Protein AF-A0AAN7VLR3-F1 (afdb_monomer)

pLDDT: mean 74.54, std 15.5, range [41.38, 94.88]

InterPro domains:
  IPR036201 Pacifastin domain superfamily [SSF57283] (24-54)

Nearest PDB structures (foldseek):
  5nui-assembly1_B  TM=3.224E-01  e=3.623E+00  Simian immunodeficiency virus
  1p32-assembly1_B  TM=3.572E-01  e=5.019E+00  Homo sapiens
  6owt-assembly1_N  TM=2.308E-01  e=4.406E+00  Cercocebus atys

Sequence (84 aa):
MSSLVVFIVSLYFAFFIQFSKATICAPLSSFKIDCDDCQCSEDGTQYSCQVGVCGLATVERRLSERRLTESPIIRIGPKRNIKN

Structure (mmCIF, N/CA/C/O backbone):
data_AF-A0AAN7VLR3-F1
#
_entry.id   AF-A0AAN7VLR3-F1
#
loop_
_atom_site.group_PDB
_atom_site.id
_atom_site.type_symbol
_atom_site.label_atom_id
_atom_site.label_alt_id
_atom_site.label_comp_id
_atom_site.label_asym_id
_atom_site.label_entity_id
_atom_site.label_seq_id
_atom_site.pdbx_PDB_ins_code
_atom_site.Cartn_x
_atom_site.Cartn_y
_atom_site.Cartn_z
_atom_site.occupancy
_atom_site.B_iso_or_equiv
_atom_site.auth_seq_id
_atom_site.auth_comp_id
_atom_site.auth_asym_id
_atom_site.auth_atom_id
_atom_site.pdbx_PDB_model_num
ATOM 1 N N . MET A 1 1 ? -27.859 -4.720 38.731 1.00 60.59 1 MET A N 1
ATOM 2 C CA . MET A 1 1 ? -27.821 -5.450 37.441 1.00 60.59 1 MET A CA 1
ATOM 3 C C . MET A 1 1 ? -27.733 -4.476 36.264 1.00 60.59 1 MET A C 1
ATOM 5 O O . MET A 1 1 ? -26.898 -4.675 35.399 1.00 60.59 1 MET A O 1
ATOM 9 N N . SER A 1 2 ? -28.482 -3.367 36.284 1.00 73.94 2 SER A N 1
ATOM 10 C CA . SER A 1 2 ? -28.541 -2.376 35.195 1.00 73.94 2 SER A CA 1
ATOM 11 C C . SER A 1 2 ? -27.255 -1.567 34.959 1.00 73.94 2 SER A C 1
ATOM 13 O O . SER A 1 2 ? -26.894 -1.339 33.812 1.00 73.94 2 SER A O 1
ATOM 15 N N . SER A 1 3 ? -26.515 -1.178 36.006 1.00 81.88 3 SER A N 1
ATOM 16 C CA . SER A 1 3 ? -25.300 -0.356 35.842 1.00 81.88 3 SER A CA 1
ATOM 17 C C . SER A 1 3 ? -24.157 -1.103 35.149 1.00 81.88 3 SER A C 1
ATOM 19 O O . SER A 1 3 ? -23.483 -0.532 34.303 1.00 81.88 3 SER A O 1
ATOM 21 N N . LEU A 1 4 ? -23.975 -2.395 35.448 1.00 84.06 4 LEU A N 1
ATOM 22 C CA . LEU A 1 4 ? -22.956 -3.244 34.813 1.00 84.06 4 LEU A CA 1
ATOM 23 C C . LEU A 1 4 ? -23.196 -3.402 33.309 1.00 84.06 4 LEU A C 1
ATOM 25 O O . LEU A 1 4 ? -22.250 -3.351 32.531 1.00 84.06 4 LEU A O 1
ATOM 29 N N . VAL A 1 5 ? -24.459 -3.531 32.897 1.00 84.50 5 VAL A N 1
ATOM 30 C CA . VAL A 1 5 ? -24.832 -3.634 31.479 1.00 84.50 5 VAL A CA 1
ATOM 31 C C . VAL A 1 5 ? -24.478 -2.346 30.733 1.00 84.50 5 VAL A C 1
ATOM 33 O O . VAL A 1 5 ? -23.932 -2.412 29.638 1.00 84.50 5 VAL A O 1
ATOM 36 N N . VAL A 1 6 ? -24.700 -1.180 31.346 1.00 83.44 6 VAL A N 1
ATOM 37 C CA . VAL A 1 6 ? -24.339 0.119 30.753 1.00 83.44 6 VAL A CA 1
ATOM 38 C C . VAL A 1 6 ? -22.824 0.250 30.574 1.00 83.44 6 VAL A C 1
ATOM 40 O O . VAL A 1 6 ? -22.375 0.623 29.494 1.00 83.44 6 VAL A O 1
ATOM 43 N N . PHE A 1 7 ? -22.026 -0.129 31.579 1.00 84.69 7 PHE A N 1
ATOM 44 C CA . PHE A 1 7 ? -20.562 -0.116 31.460 1.00 84.69 7 PHE A CA 1
ATOM 45 C C . PHE A 1 7 ? -20.061 -1.056 30.361 1.00 84.69 7 PHE A C 1
ATOM 47 O O . PHE A 1 7 ? -19.209 -0.667 29.567 1.00 84.69 7 PHE A O 1
ATOM 54 N N . ILE A 1 8 ? -20.614 -2.267 30.277 1.00 86.88 8 ILE A N 1
ATOM 55 C CA . ILE A 1 8 ? -20.246 -3.242 29.246 1.00 86.88 8 ILE A CA 1
ATOM 56 C C . ILE A 1 8 ? -20.572 -2.684 27.856 1.00 86.88 8 ILE A C 1
ATOM 58 O O . ILE A 1 8 ? -19.702 -2.664 26.989 1.00 86.88 8 ILE A O 1
ATOM 62 N N . VAL A 1 9 ? -21.781 -2.159 27.650 1.00 87.12 9 VAL A N 1
ATOM 63 C CA . VAL A 1 9 ? -22.192 -1.585 26.361 1.00 87.12 9 VAL A CA 1
ATOM 64 C C . VAL A 1 9 ? -21.306 -0.400 25.975 1.00 87.12 9 VAL A C 1
ATOM 66 O O . VAL A 1 9 ? -20.858 -0.350 24.835 1.00 87.12 9 VAL A O 1
ATOM 69 N N . SER A 1 10 ? -20.971 0.504 26.901 1.00 84.06 10 SER A N 1
ATOM 70 C CA . SER A 1 10 ? -20.068 1.632 26.623 1.00 84.06 10 SER A CA 1
ATOM 71 C C . SER A 1 10 ? -18.646 1.201 26.256 1.00 84.06 10 SER A C 1
ATOM 73 O O . SER A 1 10 ? -18.047 1.806 25.368 1.00 84.06 10 SER A O 1
ATOM 75 N N . LEU A 1 11 ? -18.108 0.155 26.890 1.00 83.00 11 LEU A N 1
ATOM 76 C CA . LEU A 1 11 ? -16.777 -0.374 26.572 1.00 83.00 11 LEU A CA 1
ATOM 77 C C . LEU A 1 11 ? -16.749 -1.047 25.198 1.00 83.00 11 LEU A C 1
ATOM 79 O O . LEU A 1 11 ? -15.829 -0.807 24.419 1.00 83.00 11 LEU A O 1
ATOM 83 N N . TYR A 1 12 ? -17.781 -1.826 24.867 1.00 81.75 12 TYR A N 1
ATOM 84 C CA . TYR A 1 12 ? -17.925 -2.397 23.529 1.00 81.75 12 TYR A CA 1
ATOM 85 C C . TYR A 1 12 ? -18.092 -1.303 22.474 1.00 81.75 12 TYR A C 1
ATOM 87 O O . TYR A 1 12 ? -17.407 -1.329 21.456 1.00 81.75 12 TYR A O 1
ATOM 95 N N . PHE A 1 13 ? -18.944 -0.307 22.722 1.00 75.81 13 PHE A N 1
ATOM 96 C CA . PHE A 1 13 ? -19.168 0.787 21.778 1.00 75.81 13 PHE A CA 1
ATOM 97 C C . PHE A 1 13 ? -17.878 1.575 21.520 1.00 75.81 13 PHE A C 1
ATOM 99 O O . PHE A 1 13 ? -17.530 1.810 20.369 1.00 75.81 13 PHE A O 1
ATOM 106 N N . ALA A 1 14 ? -17.107 1.901 22.563 1.00 72.38 14 ALA A N 1
ATOM 107 C CA . ALA A 1 14 ? -15.810 2.564 22.417 1.00 72.38 14 ALA A CA 1
ATOM 108 C C . ALA A 1 14 ? -14.784 1.711 21.645 1.00 72.38 14 ALA A C 1
ATOM 110 O O . ALA A 1 14 ? -13.988 2.251 20.878 1.00 72.38 14 ALA A O 1
ATOM 111 N N . PHE A 1 15 ? -14.825 0.386 21.804 1.00 68.75 15 PHE A N 1
ATOM 112 C CA . PHE A 1 15 ? -13.966 -0.550 21.076 1.00 68.75 15 PHE A CA 1
ATOM 113 C C . PHE A 1 15 ? -14.339 -0.656 19.584 1.00 68.75 15 PHE A C 1
ATOM 115 O O . PHE A 1 15 ? -13.458 -0.727 18.728 1.00 68.75 15 PHE A O 1
ATOM 122 N N . PHE A 1 16 ? -15.632 -0.595 19.249 1.00 63.66 16 PHE A N 1
ATOM 123 C CA . PHE A 1 16 ? -16.129 -0.693 17.870 1.00 63.66 16 PHE A CA 1
ATOM 124 C C . PHE A 1 16 ? -15.915 0.576 17.022 1.00 63.66 16 PHE A C 1
ATOM 126 O O . PHE A 1 16 ? -15.827 0.482 15.797 1.00 63.66 16 PHE A O 1
ATOM 133 N N . ILE A 1 17 ? -15.777 1.759 17.632 1.00 65.06 17 ILE A N 1
ATOM 134 C CA . ILE A 1 17 ? -15.664 3.050 16.912 1.00 65.06 17 ILE A CA 1
ATOM 135 C C . ILE A 1 17 ? -14.341 3.189 16.114 1.00 65.06 17 ILE A C 1
ATOM 137 O O . ILE A 1 17 ? -14.229 4.044 15.239 1.00 65.06 17 ILE A O 1
ATOM 141 N N . GLN A 1 18 ? -13.336 2.335 16.336 1.00 60.91 18 GLN A N 1
ATOM 142 C CA . GLN A 1 18 ? -12.012 2.427 15.687 1.00 60.91 18 GLN A CA 1
ATOM 143 C C . GLN A 1 18 ? -11.923 1.862 14.254 1.00 60.91 18 GLN A C 1
ATOM 145 O O . GLN A 1 18 ? -10.854 1.924 13.642 1.00 60.91 18 GLN A O 1
ATOM 150 N N . PHE A 1 19 ? -12.991 1.277 13.703 1.00 59.81 19 PHE A N 1
ATOM 151 C CA . PHE A 1 19 ? -12.834 0.385 12.547 1.00 59.81 19 PHE A CA 1
ATOM 152 C C . PHE A 1 19 ? -12.927 1.051 11.162 1.00 59.81 19 PHE A C 1
ATOM 154 O O . PHE A 1 19 ? -12.444 0.492 10.182 1.00 59.81 19 PHE A O 1
ATOM 161 N N . SER A 1 20 ? -13.470 2.267 11.044 1.00 65.06 20 SER A N 1
ATOM 162 C CA . SER A 1 20 ? -13.542 2.968 9.751 1.00 65.06 20 SER A CA 1
ATOM 163 C C . SER A 1 20 ? -12.258 3.757 9.465 1.00 65.06 20 SER A C 1
ATOM 165 O O . SER A 1 20 ? -12.265 4.990 9.432 1.00 65.06 20 SER A O 1
ATOM 167 N N . LYS A 1 21 ? -11.130 3.063 9.267 1.00 70.81 21 LYS A N 1
ATOM 168 C CA . LYS A 1 21 ? -9.912 3.708 8.754 1.00 70.81 21 LYS A CA 1
ATOM 169 C C . LYS A 1 21 ? -10.058 3.942 7.253 1.00 70.81 21 LYS A C 1
ATOM 171 O O . LYS A 1 21 ? -10.285 3.004 6.500 1.00 70.81 21 LYS A O 1
ATOM 176 N N . ALA A 1 22 ? -9.907 5.190 6.817 1.00 79.81 22 ALA A N 1
ATOM 177 C CA . ALA A 1 22 ? -9.850 5.508 5.395 1.00 79.81 22 ALA A CA 1
ATOM 178 C C . ALA A 1 22 ? -8.653 4.788 4.745 1.00 79.81 22 ALA A C 1
ATOM 180 O O . ALA A 1 22 ? -7.507 4.989 5.153 1.00 79.81 22 ALA A O 1
ATOM 181 N N . THR A 1 23 ? -8.926 3.950 3.745 1.00 85.69 23 THR A N 1
ATOM 182 C CA . THR A 1 23 ? -7.914 3.219 2.971 1.00 85.69 23 THR A CA 1
ATOM 183 C C . THR A 1 23 ? -7.622 3.942 1.658 1.00 85.69 23 THR A C 1
ATOM 185 O O . THR A 1 23 ? -8.540 4.421 0.994 1.00 85.69 23 THR A O 1
ATOM 188 N N . ILE A 1 24 ? -6.352 4.003 1.256 1.00 89.12 24 ILE A N 1
ATOM 189 C CA . ILE A 1 24 ? -5.912 4.576 -0.028 1.00 89.12 24 ILE A CA 1
ATOM 190 C C . ILE A 1 24 ? -5.804 3.529 -1.147 1.00 89.12 24 ILE A C 1
ATOM 192 O O . ILE A 1 24 ? -5.805 3.890 -2.319 1.00 89.12 24 ILE A O 1
ATOM 196 N N . CYS A 1 25 ? -5.697 2.249 -0.789 1.00 91.31 25 CYS A N 1
ATOM 197 C CA . CYS A 1 25 ? -5.672 1.104 -1.693 1.00 91.31 25 CYS A CA 1
ATOM 198 C C . CYS A 1 25 ? -6.330 -0.102 -1.009 1.00 91.31 25 CYS A C 1
ATOM 200 O O . CYS A 1 25 ? -6.466 -0.125 0.217 1.00 91.31 25 CYS A O 1
ATOM 202 N N . ALA A 1 26 ? -6.762 -1.096 -1.790 1.00 92.19 26 ALA A N 1
ATOM 203 C CA . ALA A 1 26 ? -7.359 -2.304 -1.230 1.00 92.19 26 ALA A CA 1
ATOM 204 C C . ALA A 1 26 ? -6.294 -3.102 -0.447 1.00 92.19 26 ALA A C 1
ATOM 206 O O . ALA A 1 26 ? -5.230 -3.372 -1.015 1.00 92.19 26 ALA A O 1
ATOM 207 N N . PRO A 1 27 ? -6.540 -3.478 0.824 1.00 92.50 27 PRO A N 1
ATOM 208 C CA . PRO A 1 27 ? -5.610 -4.269 1.626 1.00 92.50 27 PRO A CA 1
ATOM 209 C C . PRO A 1 27 ? -5.050 -5.472 0.877 1.00 92.50 27 PRO A C 1
ATOM 211 O O . PRO A 1 27 ? -5.805 -6.202 0.235 1.00 92.50 27 PRO A O 1
ATOM 214 N N . LEU A 1 28 ? -3.730 -5.665 0.956 1.00 92.81 28 LEU A N 1
ATOM 215 C CA . LEU A 1 28 ? -3.010 -6.786 0.333 1.00 92.81 28 LEU A CA 1
ATOM 216 C C . LEU A 1 28 ? -3.163 -6.888 -1.200 1.00 92.81 28 LEU A C 1
ATOM 218 O O . LEU A 1 28 ? -2.749 -7.882 -1.794 1.00 92.81 28 LEU A O 1
ATOM 222 N N . SER A 1 29 ? -3.734 -5.875 -1.859 1.00 94.50 29 SER A N 1
ATOM 223 C CA . SER A 1 29 ? -3.876 -5.865 -3.316 1.00 94.50 29 SER A CA 1
ATOM 224 C C . SER A 1 29 ? -2.560 -5.555 -4.022 1.00 94.50 29 SER A C 1
ATOM 226 O O . SER A 1 29 ? -1.713 -4.808 -3.522 1.00 94.50 29 SER A O 1
ATOM 228 N N . SER A 1 30 ? -2.427 -6.102 -5.227 1.00 93.81 30 SER A N 1
ATOM 229 C CA . SER A 1 30 ? -1.369 -5.765 -6.173 1.00 93.81 30 SER A CA 1
ATOM 230 C C . SER A 1 30 ? -1.948 -4.940 -7.314 1.00 93.81 30 SER A C 1
ATOM 232 O O . SER A 1 30 ? -3.017 -5.254 -7.839 1.00 93.81 30 SER A O 1
ATOM 234 N N . PHE A 1 31 ? -1.248 -3.879 -7.692 1.00 92.62 31 PHE A N 1
ATOM 235 C CA . PHE A 1 31 ? -1.658 -2.968 -8.756 1.00 92.62 31 PHE A CA 1
ATOM 236 C C . PHE A 1 31 ? -0.430 -2.356 -9.429 1.00 92.62 31 PHE A C 1
ATOM 238 O O . PHE A 1 31 ? 0.676 -2.436 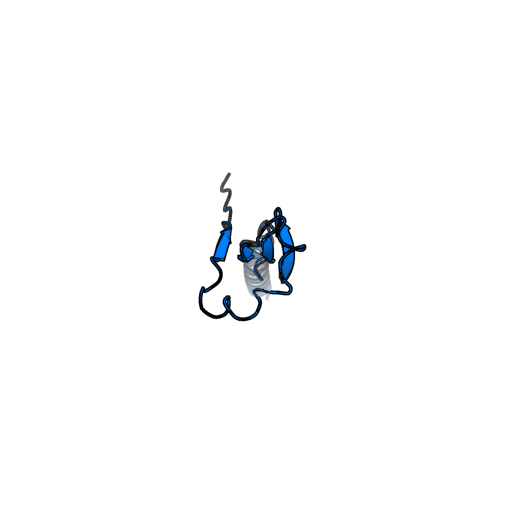-8.902 1.00 92.62 31 PHE A O 1
ATOM 245 N N . LYS A 1 32 ? -0.618 -1.742 -10.598 1.00 89.94 32 LYS A N 1
ATOM 246 C CA . LYS A 1 32 ? 0.453 -1.049 -11.322 1.00 89.94 32 LYS A CA 1
ATOM 247 C C . LYS A 1 32 ? 0.242 0.457 -11.261 1.00 89.94 32 LYS A C 1
ATOM 249 O O . LYS A 1 32 ? -0.876 0.928 -11.472 1.00 89.94 32 LYS A O 1
ATOM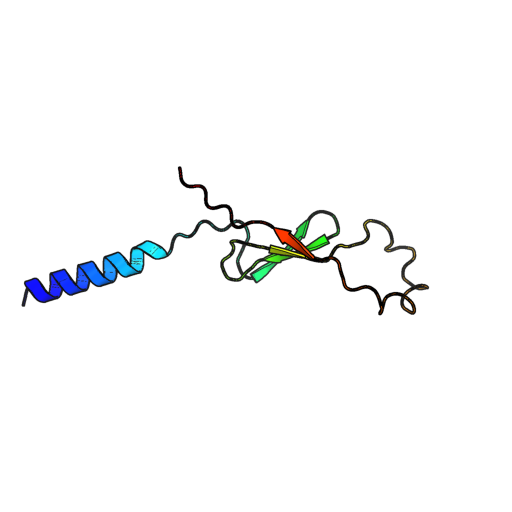 254 N N . ILE A 1 33 ? 1.315 1.193 -10.994 1.00 88.00 33 ILE A N 1
ATOM 255 C CA . ILE A 1 33 ? 1.395 2.633 -11.255 1.00 88.00 33 ILE A CA 1
ATOM 256 C C . ILE A 1 33 ? 2.422 2.783 -12.370 1.00 88.00 33 ILE A C 1
ATOM 258 O O . ILE A 1 33 ? 3.576 2.407 -12.195 1.00 88.00 33 ILE A O 1
ATOM 262 N N . ASP A 1 34 ? 1.995 3.282 -13.527 1.00 86.38 34 ASP A N 1
ATOM 263 C CA . ASP A 1 34 ? 2.819 3.307 -14.737 1.00 86.38 34 ASP A CA 1
ATOM 264 C C . ASP A 1 34 ? 3.332 1.896 -15.106 1.00 86.38 34 ASP A C 1
ATOM 266 O O . ASP A 1 34 ? 2.533 1.006 -15.410 1.00 86.38 34 ASP A O 1
ATOM 270 N N . CYS A 1 35 ? 4.648 1.671 -15.080 1.00 85.75 35 CYS A N 1
ATOM 271 C CA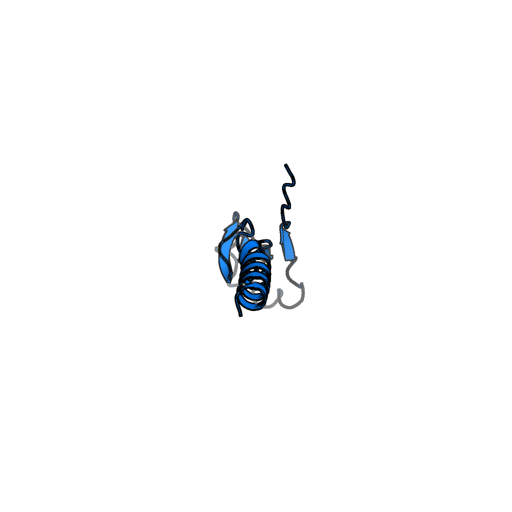 . CYS A 1 35 ? 5.268 0.351 -15.255 1.00 85.75 35 CYS A CA 1
ATOM 272 C C . CYS A 1 35 ? 5.771 -0.278 -13.953 1.00 85.75 35 CYS A C 1
ATOM 274 O O . CYS A 1 35 ? 6.315 -1.383 -14.001 1.00 85.75 35 CYS A O 1
ATOM 276 N N . ASP A 1 36 ? 5.591 0.395 -12.819 1.00 87.94 36 ASP A N 1
ATOM 277 C CA . ASP A 1 36 ? 6.017 -0.105 -11.521 1.00 87.94 36 ASP A CA 1
ATOM 278 C C . ASP A 1 36 ? 4.964 -1.075 -10.974 1.00 87.94 36 ASP A C 1
ATOM 280 O O . ASP A 1 36 ? 3.758 -0.803 -11.006 1.00 87.94 36 ASP A O 1
ATOM 284 N N . ASP A 1 37 ? 5.421 -2.213 -10.454 1.00 89.38 37 ASP A N 1
ATOM 285 C CA . ASP A 1 37 ? 4.566 -3.178 -9.767 1.00 89.38 37 ASP A CA 1
ATOM 286 C C . ASP A 1 37 ? 4.487 -2.823 -8.281 1.00 89.38 37 ASP A C 1
ATOM 288 O O . ASP A 1 37 ? 5.500 -2.779 -7.580 1.00 89.38 37 ASP A O 1
ATOM 292 N N . CYS A 1 38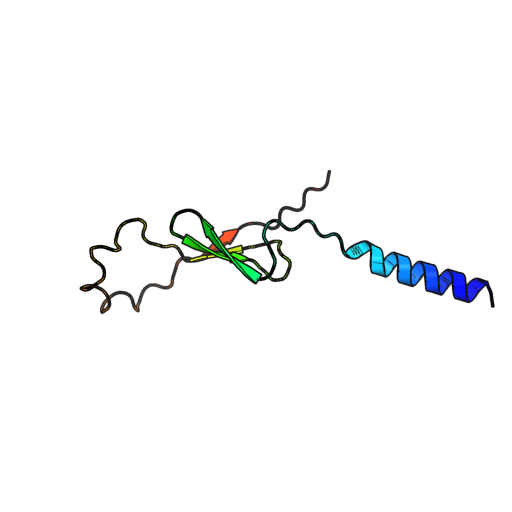 ? 3.271 -2.553 -7.806 1.00 93.50 38 CYS A N 1
ATOM 293 C CA . CYS A 1 38 ? 2.996 -2.046 -6.469 1.00 93.50 38 CYS A CA 1
ATOM 294 C C . CYS A 1 38 ? 2.171 -3.029 -5.633 1.00 93.50 38 CYS A C 1
ATOM 296 O O . CYS A 1 38 ? 1.276 -3.714 -6.132 1.00 93.50 38 CYS A O 1
ATOM 298 N N . GLN A 1 39 ? 2.429 -3.049 -4.326 1.00 94.50 39 GLN A N 1
ATOM 299 C CA . GLN A 1 39 ? 1.698 -3.839 -3.341 1.00 94.50 39 GLN A CA 1
ATOM 300 C C . GLN A 1 39 ? 1.181 -2.955 -2.206 1.00 94.50 39 GLN A C 1
ATOM 302 O O . GLN A 1 39 ? 1.928 -2.166 -1.623 1.00 94.50 39 GLN A O 1
ATOM 307 N N . CYS A 1 40 ? -0.104 -3.099 -1.888 1.00 94.88 40 CYS A N 1
ATOM 308 C CA . CYS A 1 40 ? -0.762 -2.389 -0.800 1.00 94.88 40 CYS A CA 1
ATOM 309 C C . CYS A 1 40 ? -0.510 -3.069 0.557 1.00 94.88 40 CYS A C 1
ATOM 311 O O . CYS A 1 40 ? -0.548 -4.293 0.674 1.00 94.88 40 CYS A O 1
ATOM 313 N N . SER A 1 41 ? -0.306 -2.264 1.601 1.00 92.31 41 SER A N 1
ATOM 314 C CA . SER A 1 41 ? -0.197 -2.724 2.993 1.00 92.31 41 SER A CA 1
ATOM 315 C C . SER A 1 41 ? -1.487 -3.391 3.488 1.00 92.31 41 SER A C 1
ATOM 317 O O . SER A 1 41 ? -2.571 -3.083 2.992 1.00 92.31 41 SER A O 1
ATOM 319 N N . GLU A 1 42 ? -1.390 -4.224 4.524 1.00 92.75 42 GLU A N 1
ATOM 320 C CA . GLU A 1 42 ? -2.542 -4.860 5.186 1.00 92.75 42 GLU A CA 1
ATOM 321 C C . GLU A 1 42 ? -3.551 -3.841 5.742 1.00 92.75 42 GLU A C 1
ATOM 323 O O . GLU A 1 42 ? -4.757 -4.021 5.628 1.00 92.75 42 GLU A O 1
ATOM 328 N N . ASP A 1 43 ? -3.071 -2.704 6.243 1.00 87.81 43 ASP A N 1
ATOM 329 C CA . ASP A 1 43 ? -3.937 -1.617 6.711 1.00 87.81 43 ASP A CA 1
ATOM 330 C C . ASP A 1 43 ? -4.622 -0.843 5.565 1.00 87.81 43 ASP A C 1
ATOM 332 O O . ASP A 1 43 ? -5.390 0.079 5.828 1.00 87.81 43 ASP A O 1
ATOM 336 N N . GLY A 1 44 ? -4.272 -1.095 4.298 1.00 89.94 44 GLY A N 1
ATOM 337 C CA . GLY A 1 44 ? -4.775 -0.328 3.152 1.00 89.94 44 GLY A CA 1
ATOM 338 C C . GLY A 1 44 ? -4.321 1.138 3.123 1.00 89.94 44 GLY A C 1
ATOM 339 O O . GLY A 1 44 ? -4.891 1.954 2.402 1.00 89.94 44 GLY A O 1
ATOM 340 N N . THR A 1 45 ? -3.328 1.513 3.934 1.00 90.25 45 THR A N 1
ATOM 341 C CA . THR A 1 45 ? -2.937 2.920 4.154 1.00 90.25 45 THR A CA 1
ATOM 342 C C . THR A 1 45 ? -1.591 3.294 3.533 1.00 90.25 45 THR A C 1
ATOM 344 O O . THR A 1 45 ? -1.289 4.475 3.432 1.00 90.25 45 THR A O 1
ATOM 347 N N . GLN A 1 46 ? -0.787 2.322 3.108 1.00 92.12 46 GLN A N 1
ATOM 348 C CA . GLN A 1 46 ? 0.489 2.517 2.413 1.00 92.12 46 GLN A CA 1
ATOM 349 C C . GLN A 1 46 ? 0.593 1.534 1.249 1.00 92.12 46 GLN A C 1
ATOM 351 O O . GLN A 1 46 ? -0.122 0.531 1.209 1.00 92.12 46 GLN A O 1
ATOM 356 N N . TYR A 1 47 ? 1.522 1.790 0.337 1.00 93.00 47 TYR A N 1
ATOM 357 C CA . TYR A 1 47 ? 1.917 0.837 -0.693 1.00 93.00 47 TYR A CA 1
ATOM 358 C C . TYR A 1 47 ? 3.414 0.950 -0.986 1.00 93.00 47 TYR A C 1
ATOM 360 O O . TYR A 1 47 ? 4.033 1.987 -0.730 1.00 93.00 47 TYR A O 1
ATOM 368 N N . SER A 1 48 ? 3.975 -0.129 -1.518 1.00 92.50 48 SER A N 1
ATOM 369 C CA . SER A 1 48 ? 5.375 -0.259 -1.914 1.00 92.50 48 SER A CA 1
ATOM 370 C C . SER A 1 48 ? 5.440 -0.640 -3.386 1.00 92.50 48 SER A C 1
ATOM 372 O O . SER A 1 48 ? 4.740 -1.568 -3.782 1.00 92.50 48 SER A O 1
ATOM 374 N N . CYS A 1 49 ? 6.251 0.053 -4.184 1.00 89.62 49 CYS A N 1
ATOM 375 C CA . CYS A 1 49 ? 6.432 -0.246 -5.605 1.00 89.62 49 CYS A CA 1
ATOM 376 C C . CYS A 1 49 ? 7.869 -0.657 -5.916 1.00 89.62 49 CYS A C 1
ATOM 378 O O . CYS A 1 49 ? 8.817 -0.005 -5.466 1.00 89.62 49 CYS A O 1
ATOM 380 N N . GLN A 1 50 ? 8.010 -1.698 -6.733 1.00 88.19 50 GLN A N 1
ATOM 381 C CA . GLN A 1 50 ? 9.261 -2.080 -7.370 1.00 88.19 50 GLN A CA 1
ATOM 382 C C . GLN A 1 50 ? 9.384 -1.329 -8.695 1.00 88.19 50 GLN A C 1
ATOM 384 O O . GLN A 1 50 ? 8.542 -1.497 -9.578 1.00 88.19 50 GLN A O 1
ATOM 389 N N . VAL A 1 51 ? 10.423 -0.496 -8.825 1.00 81.12 51 VAL A N 1
ATOM 390 C CA . VAL A 1 51 ? 10.621 0.306 -10.038 1.00 81.12 51 VAL A CA 1
ATOM 391 C C . VAL A 1 51 ? 10.874 -0.607 -11.239 1.00 81.12 51 VAL A C 1
ATOM 393 O O . VAL A 1 51 ? 11.859 -1.350 -11.269 1.00 81.12 51 VAL A O 1
ATOM 396 N N . GLY A 1 52 ? 9.973 -0.547 -12.217 1.00 73.69 52 GLY A N 1
ATOM 397 C CA . GLY A 1 52 ? 10.055 -1.262 -13.483 1.00 73.69 52 GLY A CA 1
ATOM 398 C C . GLY A 1 52 ? 10.690 -0.397 -14.569 1.00 73.69 52 GLY A C 1
ATOM 399 O O . GLY A 1 52 ? 10.618 0.830 -14.545 1.00 73.69 52 GLY A O 1
ATOM 400 N N . VAL A 1 53 ? 11.318 -1.025 -15.567 1.00 72.44 53 VAL A N 1
ATOM 401 C CA . VAL A 1 53 ? 11.803 -0.289 -16.743 1.00 72.44 53 VAL A CA 1
ATOM 402 C C . VAL A 1 53 ? 10.699 -0.239 -17.797 1.00 72.44 53 VAL A C 1
ATOM 404 O O . VAL A 1 53 ? 10.467 -1.207 -18.525 1.00 72.44 53 VAL A O 1
ATOM 407 N N . CYS A 1 54 ? 10.020 0.904 -17.895 1.00 71.56 54 CYS A N 1
ATOM 408 C CA . CYS A 1 54 ? 9.038 1.188 -18.941 1.00 71.56 54 CYS A CA 1
ATOM 409 C C . CYS A 1 54 ? 9.704 1.067 -20.329 1.00 71.56 54 CYS A C 1
ATOM 411 O O . CYS A 1 54 ? 10.531 1.897 -20.696 1.00 71.56 54 CYS A O 1
ATOM 413 N N . GLY A 1 55 ? 9.348 0.045 -21.117 1.00 64.56 55 GLY A N 1
ATOM 414 C CA . GLY A 1 55 ? 9.714 -0.039 -22.540 1.00 64.56 55 GLY A CA 1
ATOM 415 C C . GLY A 1 55 ? 10.914 -0.917 -22.921 1.00 64.56 55 GLY A C 1
ATOM 416 O O . GLY A 1 55 ? 11.280 -0.930 -24.093 1.00 64.56 55 GLY A O 1
ATOM 417 N N . LEU A 1 56 ? 11.499 -1.703 -22.006 1.00 57.81 56 LEU A N 1
ATOM 418 C CA . LEU A 1 56 ? 12.576 -2.657 -22.349 1.00 57.81 56 LEU A CA 1
ATOM 419 C C . LEU A 1 56 ? 12.139 -4.126 -22.473 1.00 57.81 56 LEU A C 1
ATOM 421 O O . LEU A 1 56 ? 12.998 -4.998 -22.598 1.00 57.81 56 LEU A O 1
ATOM 425 N N . ALA A 1 57 ? 10.839 -4.430 -22.550 1.00 53.25 57 ALA A N 1
ATOM 426 C CA . ALA A 1 57 ? 10.368 -5.805 -22.779 1.00 53.25 57 ALA A CA 1
ATOM 427 C C . ALA A 1 57 ? 10.904 -6.434 -24.091 1.00 53.25 57 ALA A C 1
ATOM 429 O O . ALA A 1 57 ? 10.882 -7.652 -24.259 1.00 53.25 57 ALA A O 1
ATOM 430 N N . THR A 1 58 ? 11.443 -5.629 -25.012 1.00 47.78 58 THR A N 1
ATOM 431 C CA . THR A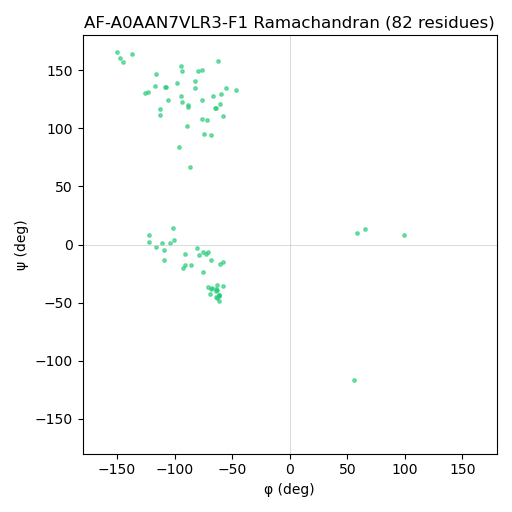 1 58 ? 12.009 -6.094 -26.287 1.00 47.78 58 THR A CA 1
ATOM 432 C C . THR A 1 58 ? 13.516 -6.406 -26.233 1.00 47.78 58 THR A C 1
ATOM 434 O O . THR A 1 58 ? 14.043 -6.969 -27.190 1.00 47.78 58 THR A O 1
ATOM 437 N N . VAL A 1 59 ? 14.229 -6.096 -25.136 1.00 56.59 59 VAL A N 1
ATOM 438 C CA . VAL A 1 59 ? 15.705 -6.260 -25.023 1.00 56.59 59 VAL A CA 1
ATOM 439 C C . VAL A 1 59 ? 16.123 -7.177 -23.853 1.00 56.59 59 VAL A C 1
ATOM 441 O O . VAL A 1 59 ? 17.305 -7.422 -23.628 1.00 56.59 59 VAL A O 1
ATOM 444 N N . GLU A 1 60 ? 15.185 -7.759 -23.102 1.00 58.81 60 GLU A N 1
ATOM 445 C CA . GLU A 1 60 ? 15.514 -8.495 -21.867 1.00 58.81 60 GLU A CA 1
ATOM 446 C C . GLU A 1 60 ? 16.055 -9.924 -22.030 1.00 58.81 60 GLU A C 1
ATOM 448 O O . GLU A 1 60 ? 16.578 -10.472 -21.064 1.00 58.81 60 GLU A O 1
ATOM 453 N N . ARG A 1 61 ? 16.056 -10.538 -23.224 1.00 54.19 61 ARG A N 1
ATOM 454 C CA . ARG A 1 61 ? 16.613 -11.904 -23.367 1.00 54.19 61 ARG A CA 1
ATOM 455 C C . ARG A 1 61 ? 18.148 -11.998 -23.346 1.00 54.19 61 ARG A C 1
ATOM 457 O O . ARG A 1 61 ? 18.661 -13.109 -23.354 1.00 54.19 61 ARG A O 1
ATOM 464 N N . ARG A 1 62 ? 18.900 -10.888 -23.340 1.00 52.91 62 ARG A N 1
ATOM 465 C CA . ARG A 1 62 ? 20.386 -10.919 -23.350 1.00 52.91 62 ARG A CA 1
ATOM 466 C C . ARG A 1 62 ? 21.071 -10.328 -22.112 1.00 52.91 62 ARG A C 1
ATOM 468 O O . ARG A 1 62 ? 22.294 -10.356 -22.042 1.00 52.91 62 ARG A O 1
ATOM 475 N N . LEU A 1 63 ? 20.324 -9.794 -21.145 1.00 56.47 63 LEU A N 1
ATOM 476 C CA . LEU A 1 63 ? 20.876 -9.101 -19.966 1.00 56.47 63 LEU A CA 1
ATOM 477 C C . LEU A 1 63 ? 20.448 -9.724 -18.627 1.00 56.47 63 LEU A C 1
ATOM 479 O O . LEU A 1 63 ? 20.743 -9.161 -17.574 1.00 56.47 63 LEU A O 1
ATOM 483 N N . SER A 1 64 ? 19.794 -10.890 -18.649 1.00 58.94 64 SER A N 1
ATOM 484 C CA . SER A 1 64 ? 19.425 -11.653 -17.448 1.00 58.94 64 SER A CA 1
ATOM 485 C C . SER A 1 64 ? 20.631 -12.095 -16.605 1.00 58.94 64 SER A C 1
ATOM 487 O O . SER A 1 64 ? 20.462 -12.386 -15.428 1.00 58.94 64 SER A O 1
ATOM 489 N N . GLU A 1 65 ? 21.850 -12.075 -17.154 1.00 54.91 65 GLU A N 1
ATOM 490 C CA . GLU A 1 65 ? 23.069 -12.476 -16.435 1.00 54.91 65 GLU A CA 1
ATOM 491 C C . GLU A 1 65 ? 23.721 -11.350 -15.599 1.00 54.91 65 GLU A C 1
ATOM 493 O O . GLU A 1 65 ? 24.545 -11.636 -14.736 1.00 54.91 65 GLU A O 1
ATOM 498 N N . ARG A 1 66 ? 23.405 -10.062 -15.833 1.00 49.41 66 ARG A N 1
ATOM 499 C CA . ARG A 1 66 ? 24.095 -8.925 -15.167 1.00 49.41 66 ARG A CA 1
ATOM 500 C C . ARG A 1 66 ? 23.259 -8.134 -14.159 1.00 49.41 66 ARG A C 1
ATOM 502 O O . ARG A 1 66 ? 23.760 -7.157 -13.615 1.00 49.41 66 ARG A O 1
ATOM 509 N N . ARG A 1 67 ? 22.002 -8.506 -13.905 1.00 49.81 67 ARG A N 1
ATOM 510 C CA . ARG A 1 67 ? 21.095 -7.710 -13.052 1.00 49.81 67 ARG A CA 1
ATOM 511 C C . ARG A 1 67 ? 20.935 -8.221 -11.614 1.00 49.81 67 ARG A C 1
ATOM 513 O O . ARG A 1 67 ? 20.177 -7.631 -10.857 1.00 49.81 67 ARG A O 1
ATOM 520 N N . LEU A 1 68 ? 21.656 -9.270 -11.208 1.00 52.38 68 LEU A N 1
ATOM 521 C CA . LEU A 1 68 ? 21.581 -9.797 -9.835 1.00 52.38 68 LEU A CA 1
ATOM 522 C C . LEU A 1 68 ? 22.217 -8.888 -8.759 1.00 52.38 68 LEU A C 1
ATOM 524 O O . LEU A 1 68 ? 22.111 -9.207 -7.579 1.00 52.38 68 LEU A O 1
ATOM 528 N N . THR A 1 69 ? 22.884 -7.787 -9.125 1.00 50.84 69 THR A N 1
ATOM 529 C CA . THR A 1 69 ? 23.692 -6.987 -8.182 1.00 50.84 69 THR A CA 1
ATOM 530 C C . THR A 1 69 ? 23.122 -5.622 -7.803 1.00 50.84 69 THR A C 1
ATOM 532 O O . THR A 1 69 ? 23.696 -4.974 -6.933 1.00 50.84 69 THR A O 1
ATOM 535 N N . GLU A 1 70 ? 22.008 -5.172 -8.381 1.00 55.19 70 GLU A N 1
ATOM 536 C CA . GLU A 1 70 ? 21.374 -3.914 -7.962 1.00 55.19 70 GLU A CA 1
ATOM 537 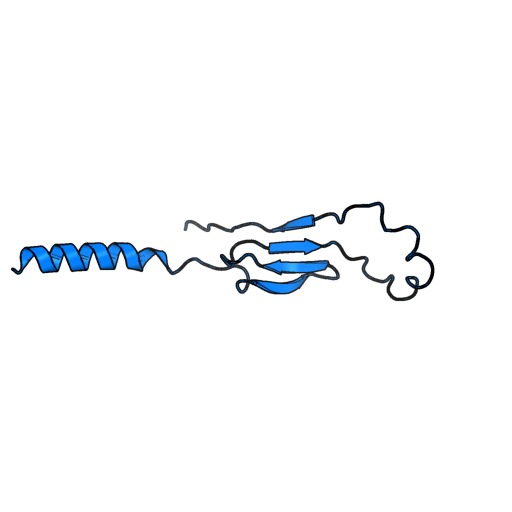C C . GLU A 1 70 ? 20.022 -4.193 -7.316 1.00 55.19 70 GLU A C 1
ATOM 539 O O . GLU A 1 70 ? 19.074 -4.650 -7.952 1.00 55.19 70 GLU A O 1
ATOM 544 N N . SER A 1 71 ? 19.965 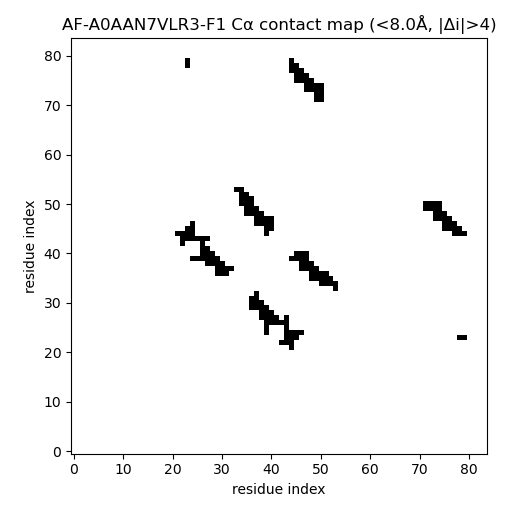-3.945 -6.007 1.00 58.06 71 SER A N 1
ATOM 545 C CA . SER A 1 71 ? 18.744 -4.034 -5.216 1.00 58.06 71 SER A CA 1
ATOM 546 C C . SER A 1 71 ? 17.660 -3.141 -5.838 1.00 58.06 71 SER A C 1
ATOM 548 O O . SER A 1 71 ? 17.961 -1.996 -6.192 1.00 58.06 71 SER A O 1
ATOM 550 N N . PRO A 1 72 ? 16.410 -3.613 -5.987 1.00 61.12 72 PRO A N 1
ATOM 551 C CA . PRO A 1 72 ? 15.345 -2.795 -6.546 1.00 61.12 72 PRO A CA 1
ATOM 552 C C . PRO A 1 72 ? 15.134 -1.547 -5.686 1.00 61.12 72 PRO A C 1
ATOM 554 O O . PRO A 1 72 ? 14.972 -1.631 -4.468 1.00 61.12 72 PRO A O 1
ATOM 557 N N . ILE A 1 73 ? 15.119 -0.376 -6.323 1.00 68.81 73 ILE A N 1
ATOM 558 C CA . ILE A 1 73 ? 14.717 0.866 -5.661 1.00 68.81 73 ILE A CA 1
ATOM 559 C C . ILE A 1 73 ? 13.236 0.718 -5.294 1.00 68.81 73 ILE A C 1
ATOM 561 O O . ILE A 1 73 ? 12.391 0.562 -6.175 1.00 68.81 73 ILE A O 1
ATOM 565 N N . ILE A 1 74 ? 12.928 0.749 -3.996 1.00 75.06 74 ILE A N 1
ATOM 566 C CA . ILE A 1 74 ? 11.560 0.662 -3.478 1.00 75.06 74 ILE A CA 1
ATOM 567 C C . ILE A 1 74 ? 11.010 2.075 -3.278 1.00 75.06 74 ILE A C 1
ATOM 569 O O . ILE A 1 74 ? 11.578 2.866 -2.521 1.00 75.06 74 ILE A O 1
ATOM 573 N N . ARG A 1 75 ? 9.881 2.392 -3.923 1.00 78.31 75 ARG A N 1
ATOM 574 C CA . ARG A 1 75 ? 9.129 3.629 -3.655 1.00 78.31 75 ARG A CA 1
ATOM 575 C C . ARG A 1 75 ? 8.028 3.357 -2.638 1.00 78.31 75 ARG A C 1
ATOM 577 O O . ARG A 1 75 ? 7.214 2.462 -2.844 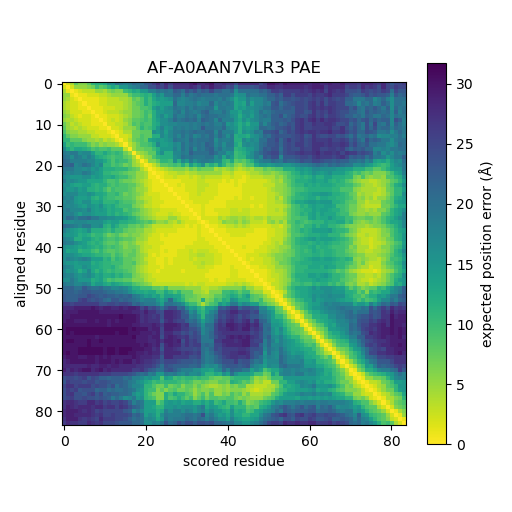1.00 78.31 75 ARG A O 1
ATOM 584 N N . ILE A 1 76 ? 7.985 4.153 -1.571 1.00 83.94 76 ILE A N 1
ATOM 585 C CA . ILE A 1 76 ? 6.972 4.053 -0.511 1.00 83.94 76 ILE A CA 1
ATOM 586 C C . ILE A 1 76 ? 5.974 5.210 -0.655 1.00 83.94 76 ILE A C 1
ATOM 588 O O . ILE A 1 76 ? 6.372 6.375 -0.672 1.00 83.94 76 ILE A O 1
ATOM 592 N N . GLY A 1 77 ? 4.681 4.890 -0.758 1.00 79.94 77 GLY A N 1
ATOM 593 C CA . GLY A 1 77 ? 3.578 5.861 -0.786 1.00 79.94 77 GLY A CA 1
ATOM 594 C C . GLY A 1 77 ? 2.968 6.132 0.605 1.00 79.94 77 GLY A C 1
ATOM 595 O O . GLY A 1 77 ? 2.967 5.238 1.453 1.00 79.94 77 GLY A O 1
ATOM 596 N N . PRO A 1 78 ? 2.433 7.343 0.878 1.00 71.75 78 PRO A N 1
ATOM 597 C CA . PRO A 1 78 ? 2.065 7.775 2.234 1.00 71.75 78 PRO A CA 1
ATOM 598 C C . PRO A 1 78 ? 0.719 7.256 2.779 1.00 71.75 78 PRO A C 1
ATOM 600 O O . PRO A 1 78 ? -0.277 7.218 2.055 1.00 71.75 78 PRO A O 1
ATOM 603 N N . LYS A 1 79 ? 0.664 7.077 4.119 1.00 58.34 79 LYS A N 1
ATOM 604 C CA . LYS A 1 79 ? -0.563 7.125 4.953 1.00 58.34 79 LYS A CA 1
ATOM 605 C C . LYS A 1 79 ? -1.112 8.556 4.988 1.00 58.34 79 LYS A C 1
ATOM 607 O O . LYS A 1 79 ? -0.709 9.348 5.839 1.00 58.34 79 LYS A O 1
ATOM 612 N N . ARG A 1 80 ? -2.059 8.925 4.120 1.00 54.66 80 ARG A N 1
ATOM 613 C CA . ARG A 1 80 ? -2.771 10.211 4.275 1.00 54.66 80 ARG A CA 1
ATOM 614 C C . ARG A 1 80 ? -3.729 10.150 5.472 1.00 54.66 80 ARG A C 1
ATOM 61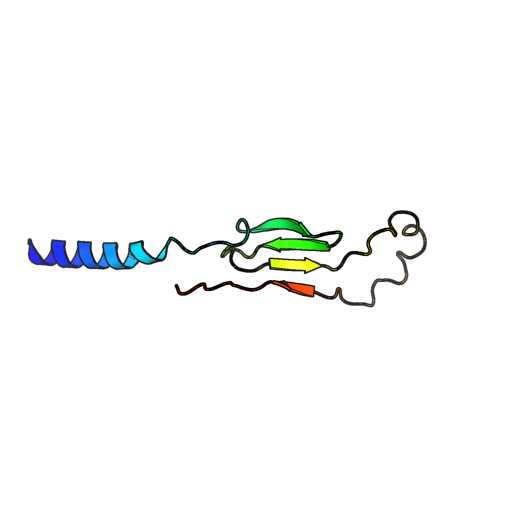6 O O . ARG A 1 80 ? -4.774 9.516 5.403 1.00 54.66 80 ARG A O 1
ATOM 623 N N . ASN A 1 81 ? -3.374 10.832 6.562 1.00 53.72 81 ASN A N 1
ATOM 624 C CA . ASN A 1 81 ? -4.265 11.124 7.688 1.00 53.72 81 ASN A CA 1
ATOM 625 C C . ASN A 1 81 ? -4.838 12.540 7.488 1.00 53.72 81 ASN A C 1
ATOM 627 O O . ASN A 1 81 ? -4.273 13.522 7.964 1.00 53.72 81 ASN A O 1
ATOM 631 N N . ILE A 1 82 ? -5.912 12.659 6.701 1.00 49.38 82 ILE A N 1
ATOM 632 C CA . ILE A 1 82 ? -6.643 13.926 6.560 1.00 49.38 82 ILE A CA 1
ATOM 633 C C . ILE A 1 82 ? -7.437 14.118 7.858 1.00 49.38 82 ILE A C 1
ATOM 635 O O . ILE A 1 82 ? -8.516 13.556 8.019 1.00 49.38 82 ILE A O 1
ATOM 639 N N . LYS A 1 83 ? -6.869 14.867 8.809 1.00 52.59 83 LYS A N 1
ATOM 640 C CA . LYS A 1 83 ? -7.658 15.522 9.856 1.00 52.59 83 LYS A CA 1
ATOM 641 C C . LYS A 1 83 ? -8.312 16.737 9.203 1.00 52.59 83 LYS A C 1
ATOM 643 O O . LYS A 1 83 ? -7.601 17.671 8.842 1.00 52.59 83 LYS A O 1
ATOM 648 N N . ASN A 1 84 ? -9.621 16.658 8.984 1.00 41.38 84 ASN A N 1
ATOM 649 C CA . ASN A 1 84 ? -10.453 17.826 8.708 1.00 41.38 84 ASN A CA 1
ATOM 650 C C . ASN A 1 84 ? -10.782 18.528 10.024 1.00 41.38 84 ASN A C 1
ATOM 652 O O . ASN A 1 84 ? -11.144 17.798 10.976 1.00 41.38 84 ASN A O 1
#

Organism: NCBI:txid417401

Secondary structure (DSSP, 8-state):
-HHHHHHHHHHHHHHHTT--PPPSS-TT-EEEETTEEEEE-TTSS-EEEEPP-TT-TTTGGG-TTS-TTSPPPEEEE-------

Foldseek 3Di:
DVVVVVVVVVVVVVVVVPPPQDAPADAQDWDDDQQWIKGAHNSNQKIKTFDDDPPCPPPPPPCPVPPPPDDTDIDMDGRDPDDD

Radius of gyration: 22.27 Å; Cα contacts (8 Å, |Δi|>4): 92; chains: 1; bounding box: 53×30×64 Å

Mean predicted aligned error: 14.14 Å

Solvent-accessible surface area (backbone atoms only — not comparable to full-atom values): 5298 Å² total; per-residue (Å²): 119,70,67,61,52,53,53,52,51,53,54,52,52,64,63,60,70,72,70,85,68,81,56,82,45,61,52,65,36,75,51,71,59,91,59,20,53,27,40,26,32,77,80,7,31,35,35,44,26,43,72,47,75,77,85,47,87,88,62,54,93,81,50,75,86,75,59,89,80,64,79,76,61,72,47,77,50,74,67,80,78,84,81,127